Protein AF-A0A7V2JS85-F1 (afdb_monomer)

Foldseek 3Di:
DDDDPPPVLVVVQVVQQVVQQVVEADPPPPDGGKGWDADPVGDIFIFIWYADPPRVPTDHRVRGRVVVVVD

Structure (mmCIF, N/CA/C/O backbone):
data_AF-A0A7V2JS85-F1
#
_entry.id   AF-A0A7V2JS85-F1
#
loop_
_atom_site.group_PDB
_atom_site.id
_atom_site.type_symbol
_atom_site.label_atom_id
_atom_site.label_alt_id
_atom_site.label_comp_id
_atom_site.label_asym_id
_atom_site.label_entity_id
_atom_site.label_seq_id
_atom_site.pdbx_PDB_ins_code
_atom_site.Cartn_x
_atom_site.Cartn_y
_atom_site.Cartn_z
_atom_site.occupancy
_atom_site.B_iso_or_equiv
_atom_site.auth_seq_id
_atom_site.auth_comp_id
_atom_site.auth_asym_id
_atom_site.auth_atom_id
_atom_site.pdbx_PDB_model_num
ATOM 1 N N . MET A 1 1 ? -17.966 4.905 27.581 1.00 39.78 1 MET A N 1
ATOM 2 C CA . MET A 1 1 ? -17.375 3.578 27.291 1.00 39.78 1 MET A CA 1
ATOM 3 C C . MET A 1 1 ? -17.919 3.096 25.946 1.00 39.78 1 MET A C 1
ATOM 5 O O . MET A 1 1 ? -19.071 2.685 25.892 1.00 39.78 1 MET A O 1
ATOM 9 N N . ARG A 1 2 ? -17.178 3.263 24.837 1.00 50.38 2 ARG A N 1
ATOM 10 C CA . ARG A 1 2 ? -17.639 2.838 23.496 1.00 50.38 2 ARG A CA 1
ATOM 11 C C . ARG A 1 2 ? -17.569 1.307 23.395 1.00 50.38 2 ARG A C 1
ATOM 13 O O . ARG A 1 2 ? -16.538 0.718 23.704 1.00 50.38 2 ARG A O 1
ATOM 20 N N . LYS A 1 3 ? -18.694 0.682 23.033 1.00 47.34 3 LYS A N 1
ATOM 21 C CA . LYS A 1 3 ? -18.843 -0.769 22.846 1.00 47.34 3 LYS A CA 1
ATOM 22 C C . LYS A 1 3 ? -17.972 -1.240 21.669 1.00 47.34 3 LYS A C 1
ATOM 24 O O . LYS A 1 3 ? -17.870 -0.540 20.669 1.00 47.34 3 LYS A O 1
ATOM 29 N N . LYS A 1 4 ? -17.344 -2.412 21.815 1.00 50.78 4 LYS A N 1
ATOM 30 C CA . LYS A 1 4 ? -16.495 -3.072 20.808 1.00 50.78 4 LYS A CA 1
ATOM 31 C C . LYS A 1 4 ? -17.319 -3.448 19.564 1.00 50.78 4 LYS A C 1
ATOM 33 O O . LYS A 1 4 ? -18.052 -4.428 19.612 1.00 50.78 4 LYS A O 1
ATOM 38 N N . GLN A 1 5 ? -17.144 -2.716 18.464 1.00 55.62 5 GLN A N 1
ATOM 39 C CA . GLN A 1 5 ? -17.606 -3.072 17.113 1.00 55.62 5 GLN A CA 1
ATOM 40 C C . GLN 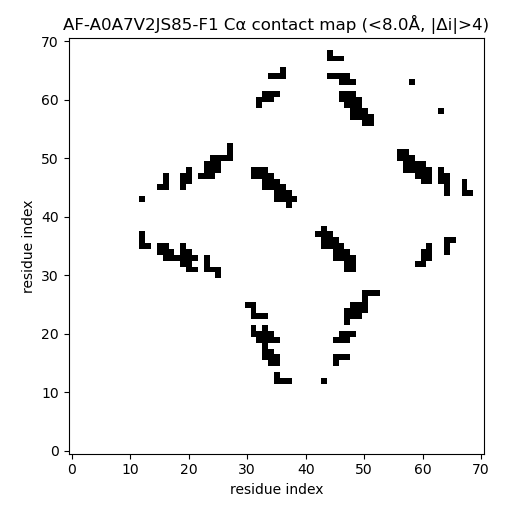A 1 5 ? -16.422 -3.626 16.289 1.00 55.62 5 GLN A C 1
ATOM 42 O O . GLN A 1 5 ? -16.141 -3.186 15.188 1.00 55.62 5 GLN A O 1
ATOM 47 N N . HIS A 1 6 ? -15.651 -4.563 16.848 1.00 55.78 6 HIS A N 1
ATOM 48 C CA . HIS A 1 6 ? -14.286 -4.822 16.363 1.00 55.78 6 HIS A CA 1
ATOM 49 C C . HIS A 1 6 ? -14.194 -5.452 14.960 1.00 55.78 6 HIS A C 1
ATOM 51 O O . HIS A 1 6 ? -13.184 -5.276 14.292 1.00 55.78 6 HIS A O 1
ATOM 57 N N . ASN A 1 7 ? -15.225 -6.176 14.509 1.00 61.81 7 ASN A N 1
ATOM 58 C CA . ASN A 1 7 ? -15.172 -6.890 13.229 1.00 61.81 7 ASN A CA 1
ATOM 59 C C . ASN A 1 7 ? -15.441 -5.964 12.031 1.00 61.81 7 ASN A C 1
ATOM 61 O O . ASN A 1 7 ? -14.697 -5.988 11.059 1.00 61.81 7 ASN A O 1
ATOM 65 N N . ASN A 1 8 ? -16.442 -5.083 12.145 1.00 75.12 8 ASN A N 1
ATOM 66 C CA . ASN A 1 8 ? -16.807 -4.162 11.065 1.00 75.12 8 ASN A CA 1
ATOM 67 C C . ASN A 1 8 ? -15.716 -3.111 10.807 1.00 75.12 8 ASN A C 1
ATOM 69 O O . ASN A 1 8 ? -15.474 -2.760 9.657 1.00 75.12 8 ASN A O 1
ATOM 73 N N . ASP A 1 9 ? -15.043 -2.646 11.865 1.00 86.25 9 ASP A N 1
ATOM 74 C CA . ASP A 1 9 ? -13.988 -1.631 11.754 1.00 86.25 9 ASP A CA 1
ATOM 75 C C . ASP A 1 9 ? -12.756 -2.185 11.013 1.00 86.25 9 ASP A C 1
ATOM 77 O O . ASP A 1 9 ? -12.155 -1.512 10.174 1.00 86.25 9 ASP A O 1
ATOM 81 N N . ILE A 1 10 ? -12.386 -3.442 11.287 1.00 93.75 10 ILE A N 1
ATOM 82 C CA . ILE A 1 10 ? -11.282 -4.112 10.586 1.00 93.75 10 ILE A CA 1
ATOM 83 C C . ILE A 1 10 ? -11.660 -4.367 9.126 1.00 93.75 10 ILE A C 1
ATOM 85 O O . ILE A 1 10 ? -10.843 -4.116 8.239 1.00 93.75 10 ILE A O 1
ATOM 89 N N . ASP A 1 11 ? -12.887 -4.817 8.859 1.00 95.69 11 ASP A N 1
ATOM 90 C CA . ASP A 1 11 ? -13.369 -5.055 7.496 1.00 95.69 11 ASP A CA 1
ATOM 91 C C . ASP A 1 11 ? -13.363 -3.765 6.656 1.00 95.69 11 ASP A C 1
ATOM 93 O O . ASP A 1 11 ? -12.920 -3.780 5.504 1.00 95.69 11 ASP A O 1
ATOM 97 N N . GLU A 1 12 ? -13.764 -2.63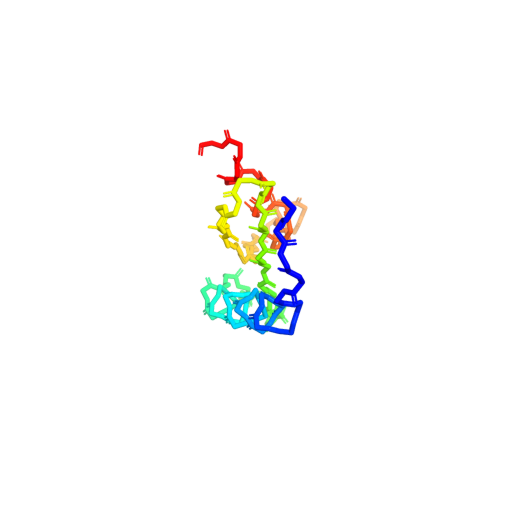0 7.239 1.00 96.25 12 GLU A N 1
ATOM 98 C CA . GLU A 1 12 ? -13.695 -1.309 6.601 1.00 96.25 12 GLU A CA 1
ATOM 99 C C . GLU A 1 12 ? -12.248 -0.895 6.294 1.00 96.25 12 GLU A C 1
ATOM 101 O 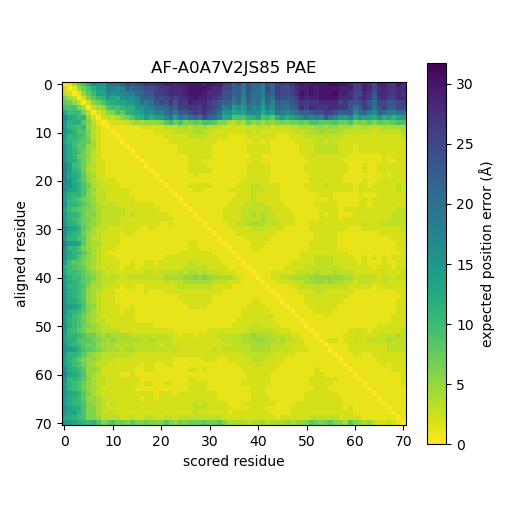O . GLU A 1 12 ? -11.947 -0.422 5.190 1.00 96.25 12 GLU A O 1
ATOM 106 N N . LEU A 1 13 ? -11.322 -1.118 7.230 1.00 97.62 13 LEU A N 1
ATOM 107 C CA . LEU A 1 13 ? -9.903 -0.823 7.022 1.00 97.62 13 LEU A CA 1
ATOM 108 C C . LEU A 1 13 ? -9.289 -1.705 5.934 1.00 97.62 13 LEU A C 1
ATOM 110 O O . LEU A 1 13 ? -8.555 -1.208 5.075 1.00 97.62 13 LEU A O 1
ATOM 114 N N . VAL A 1 14 ? -9.616 -2.996 5.916 1.00 98.00 14 VAL A N 1
ATOM 115 C CA . VAL A 1 14 ? -9.154 -3.930 4.882 1.00 98.00 14 VAL A CA 1
ATOM 116 C C . VAL A 1 14 ? -9.726 -3.550 3.517 1.00 98.00 14 VAL A C 1
ATOM 118 O O . VAL A 1 14 ? -8.985 -3.532 2.530 1.00 98.00 14 VAL A O 1
ATOM 121 N N . ALA A 1 15 ? -11.014 -3.211 3.436 1.00 98.06 15 ALA A N 1
ATOM 122 C CA . ALA A 1 15 ? -11.641 -2.745 2.202 1.00 98.06 15 ALA A CA 1
ATOM 123 C C . ALA A 1 15 ? -10.973 -1.460 1.687 1.00 98.06 15 ALA A C 1
ATOM 125 O O . ALA A 1 15 ? -10.608 -1.375 0.512 1.00 98.06 15 ALA A O 1
ATOM 126 N N . THR A 1 16 ? -10.713 -0.507 2.582 1.00 98.38 16 THR A N 1
ATOM 127 C CA . THR A 1 16 ? -10.032 0.754 2.269 1.00 98.38 16 THR A CA 1
ATOM 128 C C . THR A 1 16 ? -8.602 0.524 1.768 1.00 98.38 16 THR A C 1
ATOM 130 O O . THR A 1 16 ? -8.191 1.103 0.759 1.00 98.38 16 THR A O 1
ATOM 133 N N . ALA A 1 17 ? -7.841 -0.366 2.412 1.00 98.69 17 ALA A N 1
ATOM 134 C CA . ALA A 1 17 ? -6.490 -0.728 1.980 1.00 98.69 17 ALA A CA 1
ATOM 135 C C . ALA A 1 17 ? -6.498 -1.406 0.598 1.00 98.69 17 ALA A C 1
ATOM 137 O O . ALA A 1 17 ? -5.663 -1.096 -0.256 1.00 98.69 17 ALA A O 1
ATOM 138 N N . ARG A 1 18 ? -7.474 -2.287 0.333 1.00 98.62 18 ARG A N 1
ATOM 139 C CA . ARG A 1 18 ? -7.670 -2.917 -0.987 1.00 98.62 18 ARG A CA 1
ATOM 140 C C . ARG A 1 18 ? -8.006 -1.892 -2.065 1.00 98.62 18 ARG A C 1
ATOM 142 O O . ARG A 1 18 ? -7.483 -1.995 -3.174 1.00 98.62 18 ARG A O 1
ATOM 149 N N . GLN A 1 19 ? -8.830 -0.897 -1.746 1.00 98.62 19 GLN A N 1
ATOM 150 C CA . GLN A 1 19 ? -9.138 0.185 -2.676 1.00 98.62 19 GLN A CA 1
ATOM 151 C C . GLN A 1 19 ? -7.891 1.021 -2.972 1.00 98.62 19 GLN A C 1
ATOM 153 O O . GLN A 1 19 ? -7.571 1.241 -4.139 1.00 98.62 19 GLN A O 1
ATOM 158 N N . ALA A 1 20 ? -7.121 1.402 -1.951 1.00 98.62 20 ALA A N 1
ATOM 159 C CA . ALA A 1 20 ? -5.874 2.139 -2.142 1.00 98.62 20 ALA A CA 1
ATOM 160 C C . ALA A 1 20 ? -4.863 1.357 -2.993 1.00 98.62 20 ALA A C 1
ATOM 162 O O . ALA A 1 20 ? -4.267 1.923 -3.905 1.00 98.62 20 ALA A O 1
ATOM 163 N N . ARG A 1 21 ? -4.738 0.038 -2.786 1.00 98.81 21 ARG A N 1
ATOM 164 C CA . ARG A 1 21 ? -3.879 -0.844 -3.597 1.00 98.81 21 ARG A CA 1
ATOM 165 C C . ARG A 1 21 ? -4.155 -0.724 -5.100 1.00 98.81 21 ARG A C 1
ATOM 167 O O . ARG A 1 21 ? -3.226 -0.854 -5.894 1.00 98.81 21 ARG A O 1
ATOM 174 N N . SER A 1 22 ? -5.407 -0.500 -5.511 1.00 98.38 22 SER A N 1
ATOM 175 C CA . SER A 1 22 ? -5.753 -0.358 -6.935 1.00 98.38 22 SER A CA 1
ATOM 176 C C . SER A 1 22 ? -5.078 0.851 -7.599 1.00 98.38 22 SER A C 1
ATOM 178 O O . SER A 1 22 ? -4.780 0.795 -8.792 1.00 98.38 22 SER A O 1
ATOM 180 N N . MET A 1 23 ? -4.742 1.870 -6.802 1.00 98.31 23 MET A N 1
ATOM 181 C CA . MET A 1 23 ? -4.096 3.117 -7.217 1.00 98.31 23 MET A CA 1
ATOM 182 C C . MET A 1 23 ? -2.562 3.059 -7.176 1.00 98.31 23 MET A C 1
ATOM 184 O O . MET A 1 23 ? -1.915 4.043 -7.523 1.00 98.31 23 MET A O 1
ATOM 188 N N . ALA A 1 24 ? -1.974 1.932 -6.755 1.00 98.75 24 ALA A N 1
ATOM 189 C CA . ALA A 1 24 ? -0.526 1.778 -6.656 1.00 98.75 24 ALA A CA 1
ATOM 190 C C . ALA A 1 24 ? 0.169 2.012 -8.004 1.00 98.75 24 ALA A C 1
ATOM 192 O O . ALA A 1 24 ? -0.170 1.377 -9.013 1.00 98.75 24 ALA A O 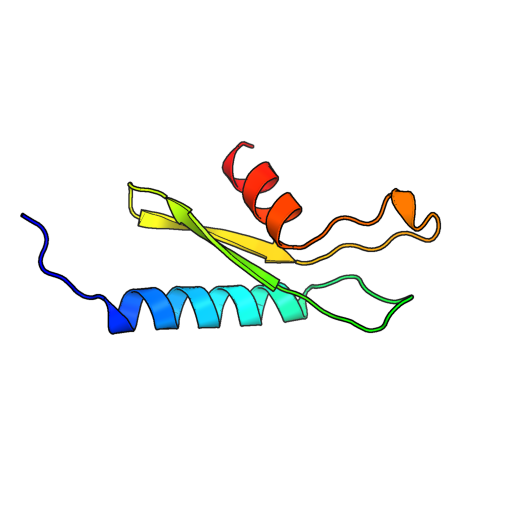1
ATOM 193 N N . TYR A 1 25 ? 1.196 2.861 -7.990 1.00 98.75 25 TYR A N 1
ATOM 194 C CA . TYR A 1 25 ? 2.126 3.020 -9.101 1.00 98.75 25 TYR A CA 1
ATOM 195 C C . TYR A 1 25 ? 3.298 2.061 -8.888 1.00 98.75 25 TYR A C 1
ATOM 197 O O . TYR A 1 25 ? 4.216 2.361 -8.130 1.00 98.75 25 TYR A O 1
ATOM 205 N N . ALA A 1 26 ? 3.240 0.891 -9.526 1.00 98.50 26 ALA A N 1
ATOM 206 C CA . ALA A 1 26 ? 4.256 -0.154 -9.388 1.00 98.50 26 ALA A CA 1
ATOM 207 C C . ALA A 1 26 ? 4.629 -0.803 -10.737 1.00 98.50 26 ALA A C 1
ATOM 209 O O . ALA A 1 26 ? 4.405 -2.004 -10.921 1.00 98.50 26 ALA A O 1
ATOM 210 N N . PRO A 1 27 ? 5.102 -0.023 -11.730 1.00 98.38 27 PRO A N 1
ATOM 211 C CA . PRO A 1 27 ? 5.403 -0.555 -13.057 1.00 98.38 27 PRO A CA 1
ATOM 212 C C . PRO A 1 27 ? 6.665 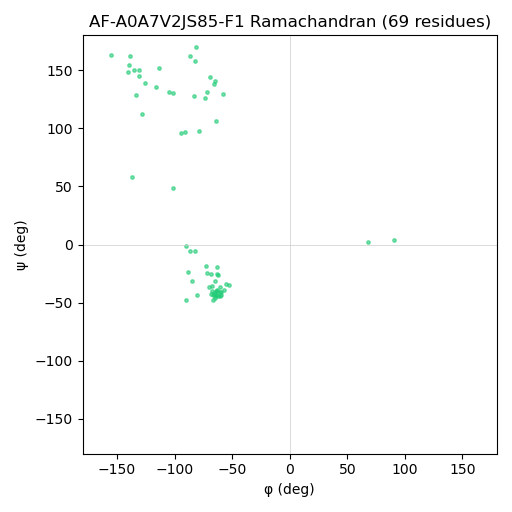-1.426 -13.095 1.00 98.38 27 PRO A C 1
ATOM 214 O O . PRO A 1 27 ? 6.824 -2.174 -14.054 1.00 98.38 27 PRO A O 1
ATOM 217 N N . TYR A 1 28 ? 7.558 -1.337 -12.101 1.00 98.19 28 TYR A N 1
ATOM 218 C CA . TYR A 1 28 ? 8.834 -2.054 -12.128 1.00 98.19 28 TYR A CA 1
ATOM 219 C C . TYR A 1 28 ? 8.705 -3.434 -11.489 1.00 98.19 28 TYR A C 1
ATOM 221 O O . TYR A 1 28 ? 9.123 -4.420 -12.088 1.00 98.19 28 TYR A O 1
ATOM 229 N N . SER A 1 29 ? 8.098 -3.531 -10.301 1.00 97.88 29 SER A N 1
ATOM 230 C CA . SER A 1 29 ? 7.903 -4.832 -9.641 1.00 97.88 29 SER A CA 1
ATOM 231 C C . SER A 1 29 ? 6.604 -5.538 -10.034 1.00 97.88 29 SER A C 1
ATOM 233 O O . SER A 1 29 ? 6.480 -6.747 -9.850 1.00 97.88 29 SER A O 1
ATOM 235 N N . GLY A 1 30 ? 5.591 -4.794 -10.495 1.00 98.06 30 GLY A N 1
ATOM 236 C CA . GLY A 1 30 ? 4.219 -5.296 -10.624 1.00 98.06 30 GLY A CA 1
ATOM 237 C C . GLY A 1 30 ? 3.533 -5.590 -9.279 1.00 98.06 30 GLY A C 1
ATOM 238 O O . GLY A 1 30 ? 2.380 -6.033 -9.251 1.00 98.06 30 GLY A O 1
ATOM 239 N N . PHE A 1 31 ? 4.200 -5.332 -8.150 1.00 98.56 31 PHE A N 1
ATOM 240 C CA . PHE A 1 31 ? 3.734 -5.686 -6.816 1.00 98.56 31 PHE A CA 1
ATOM 241 C C . PHE A 1 31 ? 2.993 -4.519 -6.156 1.00 98.56 31 PHE A C 1
ATOM 243 O O . PHE A 1 31 ? 3.570 -3.610 -5.556 1.00 98.56 31 PHE A O 1
ATOM 250 N N . LYS A 1 32 ? 1.664 -4.542 -6.278 1.00 98.75 32 LYS A N 1
ATOM 251 C CA . LYS A 1 32 ? 0.781 -3.511 -5.717 1.00 98.75 32 LYS A CA 1
ATOM 252 C C . LYS A 1 32 ? 0.475 -3.771 -4.242 1.00 98.75 32 LYS A C 1
ATOM 254 O O . LYS A 1 32 ? -0.067 -4.829 -3.906 1.00 98.75 32 LYS A O 1
ATOM 259 N N . VAL A 1 33 ? 0.701 -2.766 -3.401 1.00 98.81 33 VAL A N 1
ATOM 260 C CA . VAL A 1 33 ? 0.420 -2.749 -1.958 1.00 98.81 33 VAL A CA 1
ATOM 261 C C . VAL A 1 33 ? -0.453 -1.538 -1.624 1.00 98.81 33 VAL A C 1
ATOM 263 O O . VAL A 1 33 ? -0.256 -0.443 -2.149 1.00 98.81 33 VAL A O 1
ATOM 266 N N . GLY A 1 34 ? -1.430 -1.734 -0.743 1.00 98.81 34 GLY A N 1
ATOM 267 C CA . GLY A 1 34 ? -2.257 -0.666 -0.191 1.00 98.81 34 GLY A CA 1
ATOM 268 C C . GLY A 1 34 ? -2.322 -0.772 1.325 1.00 98.81 34 GLY A C 1
ATOM 269 O O . GLY A 1 34 ? -2.227 -1.869 1.872 1.00 98.81 34 GLY A O 1
ATOM 270 N N . ALA A 1 35 ? -2.478 0.368 1.987 1.00 98.81 35 ALA A N 1
ATOM 271 C CA . ALA A 1 35 ? -2.550 0.491 3.434 1.00 98.81 35 ALA A CA 1
ATOM 272 C C . ALA A 1 35 ? -3.690 1.434 3.831 1.00 98.81 35 ALA A C 1
ATOM 274 O O . ALA A 1 35 ? -4.021 2.377 3.106 1.00 98.81 35 ALA A O 1
ATOM 275 N N . ALA A 1 36 ? -4.262 1.179 5.004 1.00 98.56 36 ALA A N 1
ATOM 276 C CA . ALA A 1 36 ? -5.229 2.044 5.660 1.00 98.56 36 ALA A CA 1
ATOM 277 C C . ALA A 1 36 ? -4.818 2.247 7.123 1.00 98.56 36 ALA A C 1
ATOM 27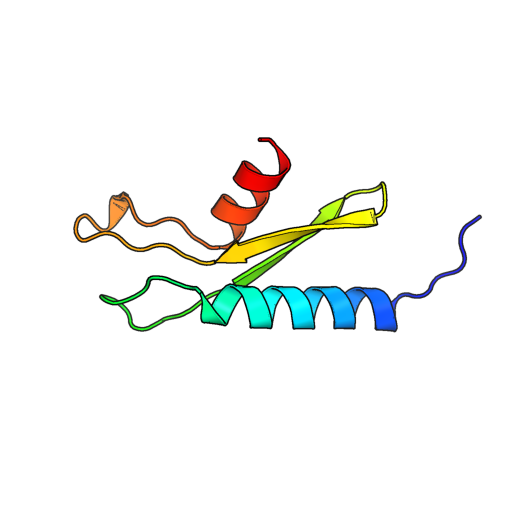9 O O . ALA A 1 36 ? -4.273 1.338 7.748 1.00 98.56 36 ALA A O 1
ATOM 280 N N . LEU A 1 37 ? -5.069 3.439 7.655 1.00 97.81 37 LEU A N 1
ATOM 281 C CA . LEU A 1 37 ? -4.738 3.834 9.022 1.00 97.81 37 LEU A CA 1
ATOM 282 C C . LEU A 1 37 ? -5.946 4.526 9.643 1.00 97.81 37 LEU A C 1
ATOM 284 O O . LEU A 1 37 ? -6.465 5.470 9.055 1.00 97.81 37 LEU A O 1
ATOM 288 N N . GLN A 1 38 ? -6.359 4.093 10.834 1.00 97.25 38 GLN A N 1
ATOM 289 C CA . GLN A 1 38 ? -7.391 4.756 11.633 1.00 97.25 38 GLN A CA 1
ATOM 290 C C . GLN A 1 38 ? -6.750 5.512 12.800 1.00 97.25 38 GLN A C 1
ATOM 292 O O . GLN A 1 38 ? -5.935 4.947 13.530 1.00 97.25 38 GLN A O 1
ATOM 297 N N . THR A 1 39 ? -7.112 6.779 13.001 1.00 96.31 39 THR A N 1
ATOM 298 C CA . THR A 1 39 ? -6.683 7.544 14.183 1.00 96.31 39 THR A CA 1
ATOM 299 C C . THR A 1 39 ? -7.549 7.224 15.401 1.00 96.31 39 THR A C 1
ATOM 301 O O . THR A 1 39 ? -8.603 6.597 15.292 1.00 96.31 39 THR A O 1
ATOM 304 N N . LYS A 1 40 ? -7.144 7.697 16.587 1.00 94.62 40 LYS A N 1
ATOM 305 C CA . LYS A 1 40 ? -7.925 7.517 17.826 1.00 94.62 40 LYS A CA 1
ATOM 306 C C . LYS A 1 40 ? -9.300 8.193 17.761 1.00 94.62 40 LYS A C 1
ATOM 308 O O . LYS A 1 40 ? -10.236 7.754 18.424 1.00 94.62 40 LYS A O 1
ATOM 313 N N . GLU A 1 41 ? -9.428 9.232 16.942 1.00 94.00 41 GLU A N 1
ATOM 314 C CA . GLU A 1 41 ? -10.661 9.979 16.681 1.00 94.00 41 GLU A CA 1
ATOM 315 C C . GLU A 1 41 ? -11.555 9.283 15.640 1.00 94.00 41 GLU A C 1
ATOM 317 O O . GLU A 1 41 ? -12.681 9.719 15.409 1.00 94.00 41 GLU A O 1
ATOM 322 N N . GLY A 1 42 ? -11.080 8.187 15.034 1.00 93.75 42 GLY A N 1
ATOM 323 C CA . GLY A 1 42 ? -11.810 7.387 14.050 1.00 93.75 42 GLY A CA 1
ATOM 324 C C . GLY A 1 42 ? -11.607 7.819 12.598 1.00 93.75 42 GLY A C 1
ATOM 325 O O . GLY A 1 42 ? -12.232 7.242 11.712 1.00 93.75 42 GLY A O 1
ATOM 326 N N . ARG A 1 43 ?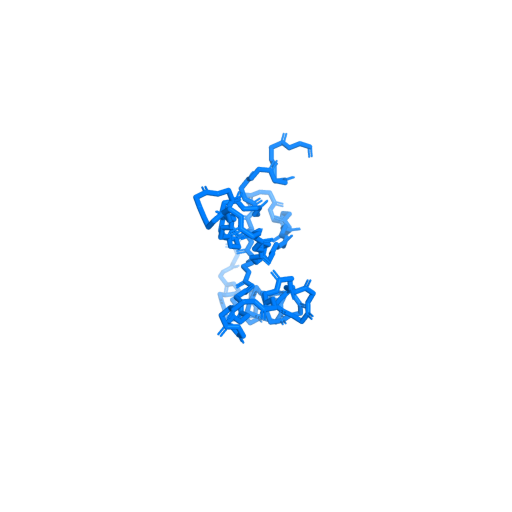 -10.741 8.803 12.317 1.00 95.69 43 ARG A N 1
ATOM 327 C CA . ARG A 1 43 ? -10.459 9.232 10.939 1.00 95.69 43 ARG A CA 1
ATOM 328 C C . ARG A 1 43 ? -9.643 8.165 10.217 1.00 95.69 43 ARG A C 1
ATOM 330 O O . ARG A 1 43 ? -8.620 7.731 10.741 1.00 95.69 43 ARG A O 1
ATOM 337 N N . ILE A 1 44 ? -10.068 7.788 9.013 1.00 97.56 44 ILE A N 1
ATOM 338 C CA . ILE A 1 44 ? -9.364 6.815 8.175 1.00 97.56 44 ILE A CA 1
ATOM 339 C C . ILE A 1 44 ? -8.561 7.536 7.088 1.00 97.56 44 ILE A C 1
ATOM 341 O O . ILE A 1 44 ? -9.077 8.384 6.359 1.00 97.56 44 ILE A O 1
ATOM 345 N N . PHE A 1 45 ? -7.290 7.168 6.973 1.00 98.38 45 PHE A N 1
ATOM 346 C CA . PHE A 1 45 ? -6.388 7.543 5.893 1.00 98.38 45 PHE A CA 1
ATOM 347 C C . PHE A 1 45 ? -6.029 6.308 5.078 1.00 98.38 45 PHE A C 1
ATOM 349 O O . PHE A 1 45 ? -5.989 5.197 5.602 1.00 98.38 45 PHE A O 1
ATOM 356 N N . SER A 1 46 ? -5.732 6.503 3.797 1.00 98.56 46 SER A N 1
ATOM 357 C CA . SER A 1 46 ? -5.338 5.422 2.900 1.00 98.56 46 SER A CA 1
ATOM 358 C C . SER A 1 46 ? -4.220 5.845 1.950 1.00 98.56 46 SER A C 1
ATOM 360 O O . SER A 1 46 ? -4.102 7.023 1.583 1.00 98.56 46 SER A O 1
ATOM 362 N N . GLY A 1 47 ? -3.380 4.876 1.591 1.00 98.56 47 GLY A N 1
ATOM 363 C CA . GLY A 1 47 ? -2.181 5.064 0.782 1.00 98.56 47 GLY A CA 1
ATOM 364 C C . GLY A 1 47 ? -1.783 3.788 0.045 1.00 98.56 47 GLY A C 1
ATOM 365 O O . GLY A 1 47 ? -2.237 2.692 0.370 1.00 98.56 47 GLY A O 1
ATOM 366 N N . CYS A 1 48 ? -0.942 3.933 -0.971 1.00 98.88 48 CYS A N 1
ATOM 367 C CA . CYS A 1 48 ? -0.428 2.831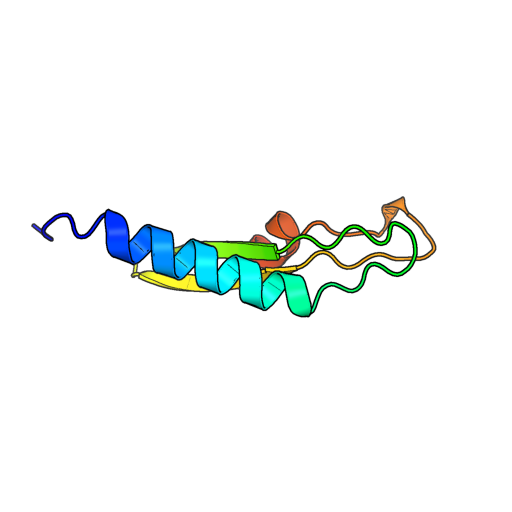 -1.780 1.00 98.88 48 CYS A CA 1
ATOM 368 C C . CYS A 1 48 ? 1.053 3.044 -2.076 1.00 98.88 48 CYS A C 1
ATOM 370 O O . CYS A 1 48 ? 1.562 4.150 -1.891 1.00 98.88 48 CYS A O 1
ATOM 372 N N . ASN A 1 49 ? 1.756 1.987 -2.482 1.00 98.81 49 ASN A N 1
ATOM 373 C CA . ASN A 1 49 ? 3.152 2.134 -2.867 1.00 98.81 49 ASN A CA 1
ATOM 374 C C . ASN A 1 49 ? 3.282 2.931 -4.171 1.00 98.81 49 ASN A C 1
ATOM 376 O O . ASN A 1 49 ? 2.460 2.813 -5.085 1.00 98.81 49 ASN A O 1
ATOM 380 N N . VAL A 1 50 ? 4.341 3.734 -4.234 1.00 98.75 50 VAL A N 1
ATOM 381 C CA . VAL A 1 50 ? 4.717 4.517 -5.410 1.00 98.75 50 VAL A CA 1
ATOM 382 C C . VAL A 1 50 ? 6.175 4.218 -5.699 1.00 98.75 50 VAL A C 1
ATOM 384 O O . VAL A 1 50 ? 7.064 4.543 -4.910 1.00 98.75 50 VAL A O 1
ATOM 387 N N . GLU A 1 51 ? 6.410 3.552 -6.817 1.00 98.81 51 GLU A N 1
ATOM 388 C CA . GLU A 1 51 ? 7.748 3.212 -7.259 1.00 98.81 51 GLU A CA 1
ATOM 389 C C . GLU A 1 51 ? 8.384 4.327 -8.082 1.00 98.81 51 GLU A C 1
ATOM 391 O O . GLU A 1 51 ? 7.730 5.215 -8.631 1.00 98.81 51 GLU A O 1
ATOM 396 N N . ASN A 1 52 ? 9.700 4.248 -8.203 1.00 98.50 52 ASN A N 1
ATOM 397 C CA . ASN A 1 52 ? 10.486 5.133 -9.038 1.00 98.50 52 ASN A CA 1
ATOM 398 C C . ASN A 1 52 ? 11.584 4.336 -9.749 1.00 98.50 52 ASN A C 1
ATOM 400 O O . ASN A 1 52 ? 12.023 3.308 -9.237 1.00 98.50 52 ASN A O 1
ATOM 404 N N . THR A 1 53 ? 12.052 4.824 -10.901 1.00 97.88 53 THR A N 1
ATOM 405 C CA . THR A 1 53 ? 13.165 4.207 -11.640 1.00 97.88 53 THR A CA 1
ATOM 406 C C . THR A 1 53 ? 14.416 4.104 -10.770 1.00 97.88 53 THR A C 1
ATOM 408 O O . THR A 1 53 ? 15.108 3.091 -10.789 1.00 97.88 53 THR A O 1
ATOM 411 N N . THR A 1 54 ? 14.679 5.126 -9.951 1.00 97.94 54 THR A N 1
ATOM 412 C CA . THR A 1 54 ? 15.679 5.055 -8.886 1.00 97.94 54 THR A CA 1
ATOM 413 C C . THR A 1 54 ? 15.062 4.309 -7.711 1.00 97.94 54 THR A C 1
ATOM 415 O O . THR A 1 54 ? 14.347 4.900 -6.904 1.00 97.94 54 THR A O 1
ATOM 418 N N . TYR A 1 55 ? 15.337 3.007 -7.593 1.00 95.62 55 TYR A N 1
ATOM 419 C CA . TYR A 1 55 ? 14.627 2.126 -6.652 1.00 95.62 55 TYR A CA 1
ATOM 420 C C . TYR A 1 55 ? 14.656 2.610 -5.197 1.00 95.62 55 TYR A C 1
ATOM 422 O O . TYR A 1 55 ? 13.652 2.475 -4.501 1.00 95.62 55 TYR A O 1
ATOM 430 N N . GLY A 1 56 ? 15.744 3.253 -4.759 1.00 97.94 56 GLY A N 1
ATOM 431 C CA . GLY A 1 56 ? 15.850 3.842 -3.417 1.00 97.94 56 GLY A CA 1
ATOM 432 C C . GLY A 1 56 ? 14.854 4.975 -3.122 1.00 97.94 56 GLY A C 1
ATOM 433 O O . GLY A 1 56 ? 14.595 5.260 -1.957 1.00 97.94 56 GLY A O 1
ATOM 434 N N . LEU A 1 57 ? 14.264 5.595 -4.150 1.00 98.19 57 LEU A N 1
ATOM 435 C CA . LEU A 1 57 ? 13.212 6.610 -4.012 1.00 98.19 57 LEU A CA 1
ATOM 436 C C . LEU A 1 57 ? 11.804 6.007 -3.923 1.00 98.19 57 LEU A C 1
ATOM 438 O O . LEU A 1 57 ? 10.843 6.741 -3.698 1.00 98.19 57 LEU A O 1
ATOM 442 N N . SER A 1 58 ? 11.658 4.690 -4.089 1.00 98.38 58 SER A N 1
ATOM 443 C CA . SER A 1 58 ? 10.356 4.037 -3.960 1.00 98.38 58 SER A CA 1
ATOM 444 C C . SER A 1 58 ? 9.842 4.138 -2.524 1.00 98.38 58 SER A C 1
ATOM 446 O O . SER A 1 58 ? 10.573 3.935 -1.544 1.00 98.38 58 SER A O 1
ATOM 448 N N . ILE A 1 59 ? 8.550 4.424 -2.388 1.00 98.62 59 ILE A N 1
ATOM 449 C CA . ILE A 1 59 ? 7.882 4.554 -1.096 1.00 98.62 59 ILE A CA 1
ATOM 450 C C . ILE A 1 59 ? 6.820 3.468 -0.929 1.00 98.62 59 ILE A C 1
ATOM 452 O O . ILE A 1 59 ? 6.056 3.163 -1.842 1.00 98.62 59 ILE A O 1
ATOM 456 N N . CYS A 1 60 ? 6.798 2.853 0.252 1.00 98.56 60 CYS A N 1
ATOM 457 C CA . CYS A 1 60 ? 5.841 1.805 0.585 1.00 98.56 60 CYS A CA 1
ATOM 458 C C . CYS A 1 60 ? 4.499 2.411 1.029 1.00 98.56 60 CYS A C 1
ATOM 460 O O . CYS A 1 60 ? 4.439 3.571 1.449 1.00 98.56 60 CYS A O 1
ATOM 462 N N . ALA A 1 61 ? 3.422 1.632 0.936 1.00 98.75 61 ALA A N 1
ATOM 463 C CA . ALA A 1 61 ? 2.065 2.110 1.202 1.00 98.75 61 ALA A CA 1
ATOM 464 C C . ALA A 1 61 ? 1.887 2.634 2.637 1.00 98.75 61 ALA A C 1
ATOM 466 O O . ALA A 1 61 ? 1.198 3.626 2.864 1.00 98.75 61 ALA A O 1
ATOM 467 N N . GLU A 1 62 ? 2.546 1.993 3.598 1.00 98.75 62 GLU A N 1
ATOM 468 C CA . GLU A 1 62 ? 2.523 2.319 5.021 1.00 98.75 62 GLU A CA 1
ATOM 469 C C . GLU A 1 62 ? 3.187 3.673 5.282 1.00 98.75 62 GLU A C 1
ATOM 471 O O . GLU A 1 62 ? 2.638 4.509 5.996 1.00 98.75 62 GLU A O 1
ATOM 476 N N . ARG A 1 63 ? 4.337 3.941 4.647 1.00 98.56 63 ARG A N 1
ATOM 477 C CA . ARG A 1 63 ? 4.986 5.257 4.747 1.00 98.56 63 ARG A CA 1
ATOM 478 C C . ARG A 1 63 ? 4.114 6.343 4.123 1.00 98.56 63 ARG A C 1
ATOM 480 O O . ARG A 1 63 ? 3.954 7.388 4.743 1.00 98.56 63 ARG A O 1
ATOM 487 N N . VAL A 1 64 ? 3.506 6.083 2.961 1.00 98.56 64 VAL A N 1
ATOM 488 C CA . VAL A 1 64 ? 2.575 7.026 2.313 1.00 98.56 64 VAL A CA 1
ATOM 489 C C . VAL A 1 64 ? 1.378 7.343 3.209 1.00 98.56 64 VAL A C 1
ATOM 491 O O . VAL A 1 64 ? 0.979 8.502 3.308 1.00 98.56 64 VAL A O 1
ATOM 494 N N . VAL A 1 65 ? 0.785 6.344 3.871 1.00 98.38 65 VAL A N 1
ATOM 495 C CA . VAL A 1 65 ? -0.393 6.593 4.714 1.00 98.38 65 VAL A CA 1
ATOM 496 C C . VAL A 1 65 ? -0.038 7.386 5.971 1.00 98.38 65 VAL A C 1
ATOM 498 O O . VAL A 1 65 ? -0.808 8.255 6.372 1.00 98.38 65 VAL A O 1
ATOM 501 N 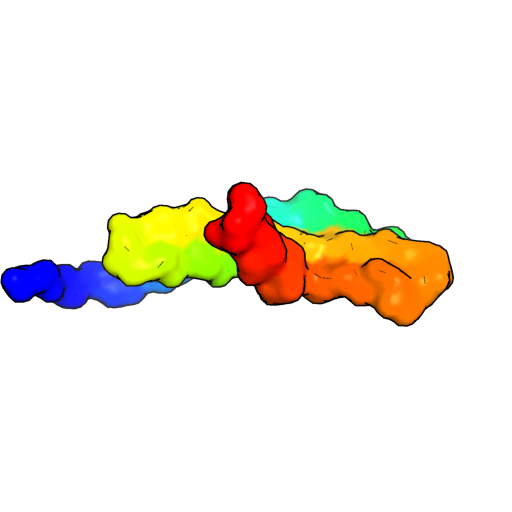N . ILE A 1 66 ? 1.140 7.141 6.557 1.00 98.31 66 ILE A N 1
ATOM 502 C CA . ILE A 1 66 ? 1.633 7.891 7.719 1.00 98.31 66 ILE A CA 1
ATOM 503 C C . ILE A 1 66 ? 1.919 9.344 7.336 1.00 98.31 66 ILE A C 1
ATOM 505 O O . ILE A 1 66 ? 1.463 10.246 8.033 1.00 98.31 66 ILE A O 1
ATOM 509 N N . THR A 1 67 ? 2.622 9.597 6.227 1.00 98.19 67 THR A N 1
ATOM 510 C CA . THR A 1 67 ? 2.910 10.977 5.803 1.00 98.19 67 THR A CA 1
ATOM 511 C C . THR A 1 67 ? 1.634 11.740 5.465 1.00 98.19 67 THR A C 1
ATOM 513 O O . THR A 1 67 ? 1.493 12.887 5.877 1.00 98.19 67 THR A O 1
ATOM 516 N N . LYS A 1 68 ? 0.664 11.088 4.814 1.00 97.31 68 LYS A N 1
ATOM 517 C CA . LYS A 1 68 ? -0.655 11.670 4.523 1.00 97.31 68 LYS A CA 1
ATOM 518 C C . LYS A 1 68 ? -1.483 11.961 5.776 1.00 97.31 68 LYS A C 1
ATOM 520 O O . LYS A 1 68 ? -2.293 12.877 5.761 1.00 97.31 68 LYS A O 1
ATOM 525 N N . ALA A 1 69 ? -1.322 11.178 6.842 1.00 97.31 69 ALA A N 1
ATOM 526 C CA . ALA A 1 69 ? -2.005 11.433 8.109 1.00 97.31 69 ALA A CA 1
ATOM 527 C C . ALA A 1 69 ? -1.445 12.660 8.849 1.00 97.31 69 ALA A C 1
ATOM 529 O O . ALA A 1 69 ? -2.154 13.256 9.658 1.00 97.31 69 ALA A O 1
ATOM 530 N N . VAL A 1 70 ? -0.188 13.023 8.577 1.00 97.50 70 VAL A N 1
ATOM 531 C CA . VAL A 1 70 ? 0.488 14.189 9.162 1.00 97.50 70 VAL A CA 1
ATOM 532 C C . VAL A 1 70 ? 0.192 15.486 8.392 1.00 97.50 70 VAL A C 1
ATOM 534 O O . VAL A 1 70 ? 0.184 16.545 9.015 1.00 97.50 70 VAL A O 1
ATOM 537 N N . SER A 1 71 ? -0.032 15.418 7.072 1.00 91.75 71 SER A N 1
ATOM 538 C CA . SER A 1 71 ? -0.191 16.579 6.173 1.00 91.75 71 SER A CA 1
ATOM 539 C C . SER A 1 71 ? -1.628 17.058 5.983 1.00 91.75 71 SER A C 1
ATOM 541 O O . SER A 1 71 ? -2.497 16.185 5.749 1.00 91.75 71 SER A O 1
#

Mean predicted aligned error: 4.6 Å

Secondary structure (DSSP, 8-state):
-----HHHHHHHHHHHHHHHHHT-B-TTT----EEEEE-TT--EEEEE-B--SSGGG-B-HHHHHHHHHH-

pLDDT: mean 92.74, std 14.13, range [39.78, 98.88]

Sequence (71 aa):
MRKKQHNNDIDELVATARQARSMAYAPYSGFKVGAALQTKEGRIFSGCNVENTTYGLSICAERVVITKAVS

Solvent-accessible surface area (backbone atoms only — not comparable to full-atom values): 4034 Å² total; per-residue (Å²): 135,86,77,87,62,67,67,65,57,50,52,50,39,52,51,44,9,56,56,26,21,74,71,30,46,31,90,85,79,67,68,65,39,39,22,51,48,71,48,98,88,64,54,77,40,61,15,28,20,40,60,43,93,58,62,91,69,38,42,51,13,61,59,43,23,54,54,54,71,74,102

Nearest PDB structures (foldseek):
  2d30-assembly1_A  TM=9.911E-01  e=8.165E-07  Bacillus anthracis
  1ux0-assembly1_B-2  TM=9.921E-01  e=8.165E-07  Bacillus subtilis
  2fr6-assembly1_A  TM=9.338E-01  e=2.708E-07  Mus musculus
  6kw6-assembly1_A  TM=9.884E-01  e=1.465E-06  Streptomyces noursei
  1r5t-assembly1_D  TM=9.664E-01  e=1.027E-05  Saccharomyces cerevisiae

Radius of gyration: 13.85 Å; Cα contacts (8 Å, |Δi|>4): 118; chains: 1; bounding box: 35×24×40 Å